Protein AF-A0A932GYS0-F1 (afdb_monomer)

Solvent-accessible surface area (backbone atoms only — not comparable to full-atom values): 9727 Å² total; per-residue (Å²): 133,80,81,81,80,73,85,77,74,59,65,68,65,48,49,53,49,50,52,50,53,62,57,44,65,61,63,73,76,66,82,68,76,62,85,45,70,66,54,44,53,51,49,53,52,48,65,74,40,41,73,72,74,50,46,56,76,82,40,88,94,54,70,97,62,63,60,70,60,52,53,58,50,47,55,57,52,51,49,57,64,72,48,73,82,76,67,49,73,67,57,52,53,54,47,52,53,55,47,52,52,42,52,50,24,55,78,70,74,42,61,52,67,59,46,65,72,65,71,62,90,47,68,66,61,52,46,52,55,52,52,51,51,52,51,51,52,50,55,53,52,61,59,70,68,57,77,88,79,68,83,82,84,76,87,133

Secondary structure (DSSP, 8-state):
-----TTSSSHHHHHHHHHHHHHGGGGGG------SHHHHHHHHHHHHTHHHHSGGGGSTT--SS-HHHHHHHHHHHHHHHHHTT---HHHHHHHHHHHHHHHHHHHTT--HHHHHHHT-S-HHHHHHHHHHHHHHHHHHHHHHT-----------

Structure (mmCIF, N/CA/C/O backbone):
data_AF-A0A932GYS0-F1
#
_entry.id   AF-A0A932GYS0-F1
#
loop_
_atom_site.group_PDB
_atom_site.id
_atom_site.type_symbol
_atom_site.label_atom_id
_atom_site.label_alt_id
_atom_site.label_comp_id
_atom_site.label_asym_id
_atom_site.label_entity_id
_atom_site.label_seq_id
_atom_site.pdbx_PDB_ins_code
_atom_site.Cartn_x
_atom_site.Cartn_y
_atom_site.Cartn_z
_atom_site.occupancy
_atom_site.B_iso_or_equiv
_atom_site.auth_seq_id
_atom_site.auth_comp_id
_atom_site.auth_asym_id
_atom_site.auth_atom_id
_atom_site.pdbx_PDB_model_num
ATOM 1 N N . MET A 1 1 ? -16.785 8.612 -2.595 1.00 37.47 1 MET A N 1
ATOM 2 C CA . MET A 1 1 ? -16.216 7.921 -3.774 1.00 37.47 1 MET A CA 1
ATOM 3 C C . MET A 1 1 ? -17.089 6.696 -4.007 1.00 37.47 1 MET A C 1
ATOM 5 O O . MET A 1 1 ? -17.328 5.984 -3.043 1.00 37.47 1 MET A O 1
ATOM 9 N N . ARG A 1 2 ? -17.698 6.573 -5.196 1.00 35.44 2 ARG A N 1
ATOM 10 C CA . ARG A 1 2 ? -18.716 5.555 -5.533 1.00 35.44 2 ARG A CA 1
ATOM 11 C C . ARG A 1 2 ? -18.206 4.118 -5.326 1.00 35.44 2 ARG A C 1
ATOM 13 O O . ARG A 1 2 ? -16.987 3.935 -5.354 1.00 35.44 2 ARG A O 1
ATOM 20 N N . PRO A 1 3 ? -19.107 3.132 -5.135 1.00 37.44 3 PRO A N 1
ATOM 21 C CA . PRO A 1 3 ? -18.722 1.733 -5.036 1.00 37.44 3 PRO A CA 1
ATOM 22 C C . PRO A 1 3 ? -17.931 1.337 -6.279 1.00 37.44 3 PRO A C 1
ATOM 24 O O . PRO A 1 3 ? -18.189 1.806 -7.385 1.00 37.44 3 PRO A O 1
ATOM 27 N N . LEU A 1 4 ? -16.910 0.517 -6.077 1.00 42.72 4 LEU A N 1
ATOM 28 C CA . LEU A 1 4 ? -16.180 -0.110 -7.158 1.00 42.72 4 LEU A CA 1
ATOM 29 C C . LEU A 1 4 ? -17.101 -1.138 -7.817 1.00 42.72 4 LEU A C 1
ATOM 31 O O . LEU A 1 4 ? -17.033 -2.327 -7.527 1.00 42.72 4 LEU A O 1
ATOM 35 N N . ASP A 1 5 ? -17.861 -0.684 -8.809 1.00 36.41 5 ASP A N 1
ATOM 36 C CA . ASP A 1 5 ? -18.405 -1.480 -9.916 1.00 36.41 5 ASP A CA 1
ATOM 37 C C . ASP A 1 5 ? -17.249 -1.992 -10.818 1.00 36.41 5 ASP A C 1
ATOM 39 O O . ASP A 1 5 ? -17.327 -2.060 -12.043 1.00 36.41 5 ASP A O 1
ATOM 43 N N . ALA A 1 6 ? -16.098 -2.319 -10.224 1.00 39.44 6 ALA A N 1
ATOM 44 C CA . ALA A 1 6 ? -14.870 -2.686 -10.918 1.00 39.44 6 ALA A CA 1
ATOM 45 C C . ALA A 1 6 ? -14.791 -4.189 -11.222 1.00 39.44 6 ALA A C 1
ATOM 47 O O . ALA A 1 6 ? -13.746 -4.664 -11.656 1.00 39.44 6 ALA A O 1
ATOM 48 N N . GLY A 1 7 ? -15.889 -4.924 -11.027 1.00 38.72 7 GLY A N 1
ATOM 49 C CA . GLY A 1 7 ? -15.963 -6.363 -11.263 1.00 38.72 7 GLY A CA 1
ATOM 50 C C . GLY A 1 7 ? -16.218 -6.787 -12.712 1.00 38.72 7 GLY A C 1
ATOM 51 O O . GLY A 1 7 ? -16.216 -7.984 -12.965 1.00 38.72 7 GLY A O 1
ATOM 52 N N . CYS A 1 8 ? -16.469 -5.880 -13.672 1.00 43.34 8 CYS A N 1
ATOM 53 C CA . CYS A 1 8 ? -16.929 -6.350 -14.994 1.00 43.34 8 CYS A CA 1
ATOM 54 C C . CYS A 1 8 ? -16.563 -5.520 -16.243 1.00 43.34 8 CYS A C 1
ATOM 56 O O . CYS A 1 8 ? -16.945 -5.902 -17.342 1.00 43.34 8 CYS A O 1
ATOM 58 N N . LEU A 1 9 ? -15.812 -4.413 -16.157 1.00 38.91 9 LEU A N 1
ATOM 59 C CA . LEU A 1 9 ? -15.603 -3.548 -17.344 1.00 38.91 9 LEU A CA 1
ATOM 60 C C . LEU A 1 9 ? -14.149 -3.189 -17.677 1.00 38.91 9 LEU A C 1
ATOM 62 O O . LEU A 1 9 ? -13.907 -2.321 -18.514 1.00 38.91 9 LEU A O 1
ATOM 66 N N . LYS A 1 10 ? -13.156 -3.861 -17.081 1.00 41.47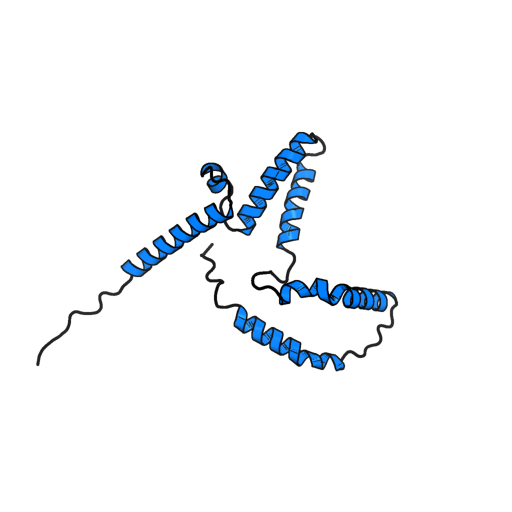 10 LYS A N 1
ATOM 67 C CA . LYS A 1 10 ? -11.744 -3.639 -17.455 1.00 41.47 10 LYS A CA 1
ATOM 68 C C . LYS A 1 10 ? -11.114 -4.798 -18.228 1.00 41.47 10 LYS A C 1
ATOM 70 O O . LYS A 1 10 ? -10.168 -4.560 -18.968 1.00 41.47 10 LYS A O 1
ATOM 75 N N . THR A 1 11 ? -11.659 -6.007 -18.185 1.00 47.28 11 THR A N 1
ATOM 76 C CA . THR A 1 11 ? -11.049 -7.172 -18.851 1.00 47.28 11 THR A CA 1
ATOM 77 C C . THR A 1 11 ? -11.150 -7.137 -20.380 1.00 47.28 11 THR A C 1
ATOM 79 O O . THR A 1 11 ? -10.272 -7.658 -21.055 1.00 47.28 11 THR A O 1
ATOM 82 N N . THR A 1 12 ? -12.129 -6.449 -20.971 1.00 45.06 12 THR A N 1
ATOM 83 C CA . THR A 1 12 ? -12.280 -6.389 -22.440 1.00 45.06 12 THR A CA 1
ATOM 84 C C . THR A 1 12 ? -11.369 -5.361 -23.116 1.00 45.06 12 THR A C 1
ATOM 86 O O . THR A 1 12 ? -10.908 -5.593 -24.232 1.00 45.06 12 THR A O 1
ATOM 89 N N . LYS A 1 13 ? -11.017 -4.260 -22.438 1.00 47.66 13 LYS A N 1
ATOM 90 C CA . LYS A 1 13 ? -10.064 -3.269 -22.976 1.00 47.66 13 LYS A CA 1
ATOM 91 C C . LYS A 1 13 ? -8.611 -3.735 -22.843 1.00 47.66 13 LYS A C 1
ATOM 93 O O . LYS A 1 13 ? -7.809 -3.485 -23.739 1.00 47.66 13 LYS A O 1
ATOM 98 N N . TRP A 1 14 ? -8.287 -4.453 -21.765 1.00 45.06 14 TRP A N 1
ATOM 99 C CA . TRP A 1 14 ? -6.973 -5.078 -21.595 1.00 45.06 14 TRP A CA 1
ATOM 100 C C . TRP A 1 14 ? -6.850 -6.393 -22.366 1.00 45.06 14 TRP A C 1
ATOM 102 O O . TRP A 1 14 ? -5.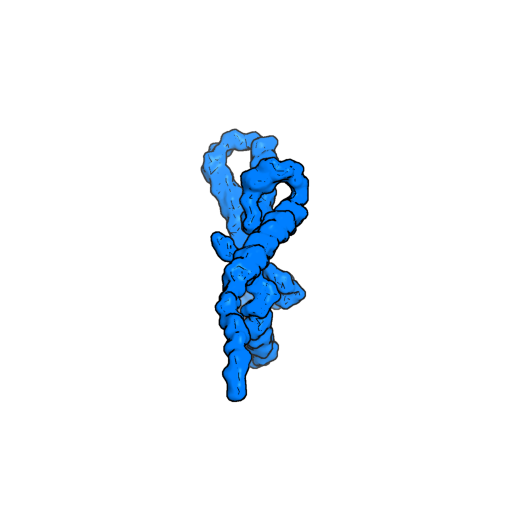786 -6.643 -22.900 1.00 45.06 14 TRP A O 1
ATOM 112 N N . GLY A 1 15 ? -7.920 -7.174 -22.548 1.00 46.59 15 GLY A N 1
ATOM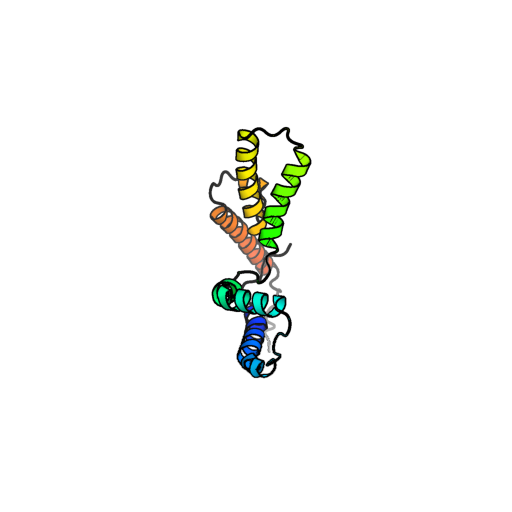 113 C CA . GLY A 1 15 ? -7.914 -8.361 -23.414 1.00 46.59 15 GLY A CA 1
ATOM 114 C C . GLY A 1 15 ? -7.623 -8.031 -24.882 1.00 46.59 15 GLY A C 1
ATOM 115 O O . GLY A 1 15 ? -6.848 -8.731 -25.528 1.00 46.59 15 GLY A O 1
ATOM 116 N N . LEU A 1 16 ? -8.141 -6.904 -25.388 1.00 51.19 16 LEU A N 1
ATOM 117 C CA . LEU A 1 16 ? -7.751 -6.361 -26.696 1.00 51.19 16 LEU A CA 1
ATOM 118 C C . LEU A 1 16 ? -6.305 -5.838 -26.710 1.00 51.19 16 LEU A C 1
ATOM 120 O O . LEU A 1 16 ? -5.617 -6.018 -27.708 1.00 51.19 16 LEU A O 1
ATOM 124 N N . ALA A 1 17 ? -5.818 -5.240 -25.616 1.00 51.75 17 ALA A N 1
ATOM 125 C CA . ALA A 1 17 ? -4.429 -4.781 -25.502 1.00 51.75 17 ALA A CA 1
ATOM 126 C C . ALA A 1 17 ? -3.421 -5.941 -25.383 1.00 51.75 17 ALA A C 1
ATOM 128 O O . ALA A 1 17 ? -2.341 -5.865 -25.954 1.00 51.75 17 ALA A O 1
ATOM 129 N N . VAL A 1 18 ? -3.786 -7.028 -24.698 1.00 53.66 18 VAL A N 1
ATOM 130 C CA . VAL A 1 18 ? -3.028 -8.283 -24.591 1.00 53.66 18 VAL A CA 1
ATOM 131 C C . VAL A 1 18 ? -3.088 -9.047 -25.914 1.00 53.66 18 VAL A C 1
ATOM 133 O O . VAL A 1 18 ? -2.069 -9.565 -26.352 1.00 53.66 18 VAL A O 1
ATOM 136 N N . GLY A 1 19 ? -4.222 -9.020 -26.624 1.00 44.78 19 GLY A N 1
ATOM 137 C CA . GLY A 1 19 ? -4.318 -9.464 -28.018 1.00 44.78 19 GLY A CA 1
ATOM 138 C C . GLY A 1 19 ? -3.435 -8.643 -28.971 1.00 44.78 19 GLY A C 1
ATOM 139 O O . GLY A 1 19 ? -2.792 -9.210 -29.854 1.00 44.78 19 GLY A O 1
ATOM 140 N N . LEU A 1 20 ? -3.317 -7.328 -28.750 1.00 49.03 20 LEU A N 1
ATOM 141 C CA . LEU A 1 20 ? -2.360 -6.456 -29.444 1.00 49.03 20 LEU A CA 1
ATOM 142 C C . LEU A 1 20 ? -0.901 -6.763 -29.058 1.00 49.03 20 LEU A C 1
ATOM 144 O O . LEU A 1 20 ? -0.019 -6.662 -29.900 1.00 49.03 20 LEU A O 1
ATOM 148 N N . LEU A 1 21 ? -0.641 -7.165 -27.810 1.00 48.22 21 LEU A N 1
ATOM 149 C CA . LEU A 1 21 ? 0.684 -7.561 -27.312 1.00 48.22 21 LEU A CA 1
ATOM 150 C C . LEU A 1 21 ? 1.105 -8.951 -27.812 1.00 48.22 21 LEU A C 1
ATOM 152 O O . LEU A 1 21 ? 2.285 -9.183 -28.050 1.00 48.22 21 LEU A O 1
ATOM 156 N N . ALA A 1 22 ? 0.149 -9.855 -28.031 1.00 45.44 22 ALA A N 1
ATOM 157 C CA . ALA A 1 22 ? 0.378 -11.129 -28.704 1.00 45.44 22 ALA A CA 1
ATOM 158 C C . ALA A 1 22 ? 0.615 -10.927 -30.212 1.00 45.44 22 ALA A C 1
ATOM 160 O O . ALA A 1 22 ? 1.486 -11.572 -30.786 1.00 45.44 22 ALA A O 1
ATOM 161 N N . ARG A 1 23 ? -0.066 -9.956 -30.844 1.00 43.03 23 ARG A N 1
ATOM 162 C CA . ARG A 1 23 ? 0.295 -9.459 -32.188 1.00 43.03 23 ARG A CA 1
ATOM 163 C C . ARG A 1 23 ? 1.638 -8.719 -32.202 1.00 43.03 23 ARG A C 1
ATOM 165 O O . ARG A 1 23 ? 2.313 -8.747 -33.216 1.00 43.03 23 ARG A O 1
ATOM 172 N N . ALA A 1 24 ? 2.108 -8.187 -31.070 1.00 44.00 24 ALA A N 1
ATOM 173 C CA . ALA A 1 24 ? 3.471 -7.670 -30.907 1.00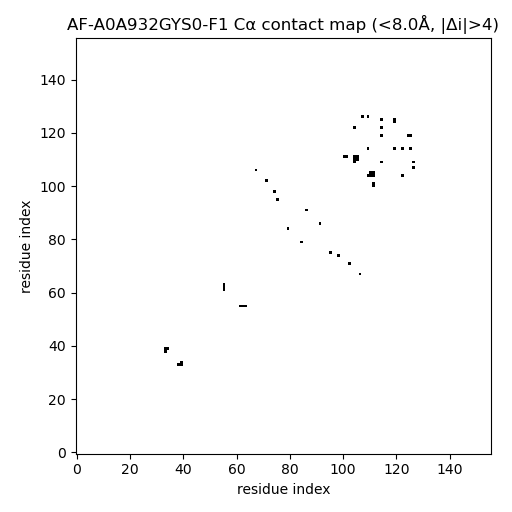 44.00 24 ALA A CA 1
ATOM 174 C C . ALA A 1 24 ? 4.561 -8.766 -30.825 1.00 44.00 24 ALA A C 1
ATOM 176 O O . ALA A 1 24 ? 5.706 -8.469 -30.484 1.00 44.00 24 ALA A O 1
ATOM 177 N N . GLN A 1 25 ? 4.268 -10.008 -31.234 1.00 46.56 25 GLN A N 1
ATOM 178 C CA . GLN A 1 25 ? 5.266 -10.817 -31.951 1.00 46.56 25 GLN A CA 1
ATOM 179 C C . GLN A 1 25 ? 5.814 -10.089 -33.204 1.00 46.56 25 GLN A C 1
ATOM 181 O O . GLN A 1 25 ? 6.925 -10.385 -33.623 1.00 46.56 25 GLN A O 1
ATOM 186 N N . ASP A 1 26 ? 5.149 -9.028 -33.683 1.00 43.78 26 ASP A N 1
ATOM 187 C CA . ASP A 1 26 ? 5.681 -8.014 -34.612 1.00 43.78 26 ASP A CA 1
ATOM 188 C C . ASP A 1 26 ? 6.912 -7.232 -34.079 1.00 43.78 26 ASP A C 1
ATOM 190 O O . ASP A 1 26 ? 7.537 -6.457 -34.810 1.00 43.78 26 ASP A O 1
ATOM 194 N N . LEU A 1 27 ? 7.354 -7.462 -32.830 1.00 42.59 27 LEU A N 1
ATOM 195 C CA . LEU A 1 27 ? 8.650 -6.987 -32.315 1.00 42.59 27 LEU A CA 1
ATOM 196 C C . LEU A 1 27 ? 9.862 -7.709 -32.949 1.00 42.59 27 LEU A C 1
ATOM 198 O O . LEU A 1 27 ? 10.984 -7.607 -32.462 1.00 42.59 27 LEU A O 1
ATOM 202 N N . GLU A 1 28 ? 9.679 -8.394 -34.073 1.00 46.09 28 GLU A N 1
ATOM 203 C CA . GLU A 1 28 ? 10.757 -8.707 -35.014 1.00 46.09 28 GLU A CA 1
ATOM 204 C C . GLU A 1 28 ? 11.382 -7.419 -35.618 1.00 46.09 28 GLU A C 1
ATOM 206 O O . GLU A 1 28 ? 12.502 -7.447 -36.135 1.00 46.09 28 GLU A O 1
ATOM 211 N N . SER A 1 29 ? 10.695 -6.266 -35.522 1.00 48.28 29 SER A N 1
ATOM 212 C CA . SER A 1 29 ? 11.075 -5.007 -36.187 1.00 48.28 29 SER A CA 1
ATOM 213 C C . SER A 1 29 ? 12.049 -4.091 -35.420 1.00 48.28 29 SER A C 1
ATOM 215 O O . SER A 1 29 ? 12.478 -3.076 -35.969 1.00 48.28 29 SER A O 1
ATOM 217 N N . CYS A 1 30 ? 12.471 -4.430 -34.197 1.00 40.78 30 CYS A N 1
ATOM 218 C CA . CYS A 1 30 ? 13.493 -3.666 -33.463 1.00 40.78 30 CYS A CA 1
ATOM 219 C C . CYS A 1 30 ? 14.790 -4.469 -33.298 1.00 40.78 30 CYS A C 1
ATOM 221 O O . CYS A 1 30 ? 15.330 -4.601 -32.201 1.00 40.78 30 CYS A O 1
ATOM 223 N N . LYS A 1 31 ? 15.351 -4.964 -34.407 1.00 47.34 31 LYS A N 1
ATOM 224 C CA . LYS A 1 31 ? 16.747 -5.441 -34.488 1.00 47.34 31 LYS A CA 1
ATOM 225 C C . LYS A 1 31 ? 17.761 -4.283 -34.427 1.00 47.34 31 LYS A C 1
ATOM 227 O O . LYS A 1 31 ? 18.798 -4.327 -35.080 1.00 47.34 31 LYS A O 1
ATOM 232 N N . GLN A 1 32 ? 17.483 -3.224 -33.666 1.00 59.03 32 GLN A N 1
ATOM 233 C CA . GLN A 1 32 ? 18.483 -2.196 -33.404 1.00 59.03 32 GLN A CA 1
ATOM 234 C C . GLN A 1 32 ? 19.488 -2.761 -32.403 1.00 59.03 32 GLN A C 1
ATOM 236 O O . GLN A 1 32 ? 19.185 -2.991 -31.231 1.00 59.03 32 GLN A O 1
ATOM 241 N N . THR A 1 33 ? 20.699 -3.020 -32.886 1.00 58.69 33 THR A N 1
ATOM 242 C CA . THR A 1 33 ? 21.861 -3.295 -32.048 1.00 58.69 33 THR A CA 1
ATOM 243 C C . THR A 1 33 ? 22.047 -2.126 -31.090 1.00 58.69 33 THR A C 1
ATOM 245 O O . THR A 1 33 ? 22.387 -1.019 -31.502 1.00 58.69 33 THR A O 1
ATOM 248 N N . PHE A 1 34 ? 21.786 -2.357 -29.804 1.00 62.28 34 PHE A N 1
ATOM 249 C CA . PHE A 1 34 ? 22.065 -1.397 -28.742 1.00 62.28 34 PHE A CA 1
ATOM 250 C C . PHE A 1 34 ? 23.572 -1.104 -28.733 1.00 62.28 34 PHE A C 1
ATOM 252 O O . PHE A 1 34 ? 24.352 -1.904 -28.223 1.00 62.28 34 PHE A O 1
ATOM 259 N N . GLN A 1 35 ? 23.977 0.013 -29.342 1.00 72.06 35 GLN A N 1
ATOM 260 C CA . GLN A 1 35 ? 25.393 0.339 -29.565 1.00 72.06 35 GLN A CA 1
ATOM 261 C C . GLN A 1 35 ? 26.124 0.719 -28.270 1.00 72.06 35 GLN A C 1
ATOM 263 O O . GLN A 1 35 ? 27.338 0.581 -28.164 1.00 72.06 35 GLN A O 1
ATOM 268 N N . THR A 1 36 ? 25.392 1.198 -27.262 1.00 82.94 36 THR A N 1
ATOM 269 C CA . THR A 1 36 ? 25.968 1.635 -25.988 1.00 82.94 36 THR A CA 1
ATOM 270 C C . THR A 1 36 ? 25.992 0.498 -24.970 1.00 82.94 36 THR A C 1
ATOM 272 O O . THR A 1 36 ? 24.994 -0.196 -24.761 1.00 82.94 36 THR A O 1
ATOM 275 N N . GLU A 1 37 ? 27.095 0.382 -24.230 1.00 84.31 37 GLU A N 1
ATOM 276 C CA . GLU A 1 37 ? 27.259 -0.634 -23.184 1.00 84.31 37 GLU A CA 1
ATOM 277 C C . GLU A 1 37 ? 26.166 -0.565 -22.100 1.00 84.31 37 GLU A C 1
ATOM 279 O O . GLU A 1 37 ? 25.699 -1.592 -21.605 1.00 84.31 37 GLU A O 1
ATOM 284 N N . ILE A 1 38 ? 25.697 0.642 -21.765 1.00 86.44 38 ILE A N 1
ATOM 285 C CA . ILE A 1 38 ? 24.601 0.856 -20.806 1.00 86.44 38 ILE A CA 1
ATOM 286 C C . ILE A 1 38 ? 23.305 0.221 -21.318 1.00 86.44 38 ILE A C 1
ATOM 288 O O . ILE A 1 38 ? 22.627 -0.486 -20.575 1.00 86.44 38 ILE A O 1
ATOM 292 N N . ALA A 1 39 ? 22.978 0.430 -22.593 1.00 84.31 39 ALA A N 1
ATOM 293 C CA . ALA A 1 39 ? 21.761 -0.095 -23.194 1.00 84.31 39 ALA A CA 1
ATOM 294 C C . ALA A 1 39 ? 21.793 -1.631 -23.274 1.00 84.31 39 ALA A C 1
ATOM 296 O O . ALA A 1 39 ? 20.805 -2.286 -22.936 1.00 84.31 39 ALA A O 1
ATOM 297 N N . ARG A 1 40 ? 22.958 -2.215 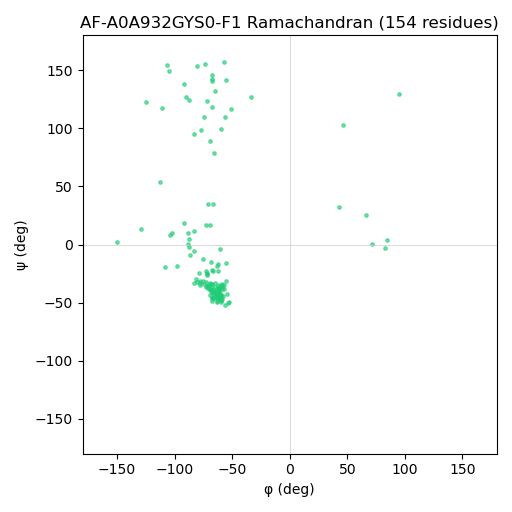-23.590 1.00 84.25 40 ARG A N 1
ATOM 298 C CA . ARG A 1 40 ? 23.180 -3.669 -23.545 1.00 84.25 40 ARG A CA 1
ATOM 299 C C . ARG A 1 40 ? 22.989 -4.239 -22.135 1.00 84.25 40 ARG A C 1
ATOM 301 O O . ARG A 1 40 ? 22.287 -5.236 -21.968 1.00 84.25 40 ARG A O 1
ATOM 308 N N . LYS A 1 41 ? 23.545 -3.584 -21.108 1.00 87.69 41 LYS A N 1
ATOM 309 C CA . LYS A 1 41 ? 23.356 -3.976 -19.698 1.00 87.69 41 LYS A CA 1
ATOM 310 C C . LYS A 1 41 ? 21.900 -3.845 -19.248 1.00 87.69 41 LYS A C 1
ATOM 312 O O . LYS A 1 41 ? 21.400 -4.732 -18.559 1.00 87.69 41 LYS A O 1
ATOM 317 N N . CYS A 1 42 ? 21.209 -2.775 -19.636 1.00 86.19 42 CYS A N 1
ATOM 318 C CA . CYS A 1 42 ? 19.785 -2.599 -19.349 1.00 86.19 42 CYS A CA 1
ATOM 319 C C . CYS A 1 42 ? 18.943 -3.703 -19.995 1.00 86.19 42 CYS A C 1
ATOM 321 O O . CYS A 1 42 ? 18.145 -4.324 -19.297 1.00 86.19 42 CYS A O 1
ATOM 323 N N . LYS A 1 43 ? 19.180 -4.018 -21.276 1.00 85.75 43 LYS A N 1
ATOM 324 C CA . LYS A 1 43 ? 18.522 -5.135 -21.967 1.00 85.75 43 LYS A CA 1
ATOM 325 C C . LYS A 1 43 ? 18.740 -6.454 -21.227 1.00 85.75 43 LYS A C 1
ATOM 327 O O . LYS A 1 43 ? 17.767 -7.107 -20.867 1.00 85.75 43 LYS A O 1
ATOM 332 N N . ALA A 1 44 ? 19.991 -6.799 -20.920 1.00 87.50 44 ALA A N 1
ATOM 333 C CA . ALA A 1 44 ? 20.314 -8.038 -20.215 1.00 87.50 44 ALA A CA 1
ATOM 334 C C . ALA A 1 44 ? 19.620 -8.127 -18.841 1.00 87.50 44 ALA A C 1
ATOM 336 O O . ALA A 1 44 ? 19.147 -9.190 -18.443 1.00 87.50 44 ALA A O 1
ATOM 337 N N . ARG A 1 45 ? 19.510 -7.007 -18.112 1.00 88.94 45 ARG A N 1
ATOM 338 C CA . ARG A 1 45 ? 18.778 -6.948 -16.836 1.00 88.94 45 ARG A CA 1
ATOM 339 C C . ARG A 1 45 ? 17.271 -7.126 -17.014 1.00 88.94 45 ARG A C 1
ATOM 341 O O . ARG A 1 45 ? 16.663 -7.787 -16.175 1.00 88.94 45 ARG A O 1
ATOM 348 N N . LEU A 1 46 ? 16.682 -6.542 -18.055 1.00 87.62 46 LEU A N 1
ATOM 349 C CA . LEU A 1 46 ? 15.258 -6.688 -18.362 1.00 87.62 46 LEU A CA 1
ATOM 350 C C . LEU A 1 46 ? 14.930 -8.121 -18.779 1.00 87.62 46 LEU A C 1
ATOM 352 O O . LEU A 1 46 ? 13.999 -8.702 -18.237 1.00 87.62 46 LEU A O 1
ATOM 356 N N . GLU A 1 47 ? 15.729 -8.718 -19.665 1.00 87.19 47 GLU A N 1
ATOM 357 C CA . GLU A 1 47 ? 15.558 -10.108 -20.101 1.00 87.19 47 GLU A CA 1
ATOM 358 C C . GLU A 1 47 ? 15.708 -11.080 -18.927 1.00 87.19 47 GLU A C 1
ATOM 360 O O . GLU A 1 47 ? 14.837 -11.920 -18.710 1.00 87.19 47 GLU A O 1
ATOM 365 N N . LYS A 1 48 ? 16.742 -10.899 -18.093 1.00 91.00 48 LYS A N 1
ATOM 366 C CA . LYS A 1 48 ? 16.962 -11.720 -16.893 1.00 91.00 48 LYS A CA 1
ATOM 367 C C . LYS A 1 48 ? 15.802 -11.651 -15.894 1.00 91.00 48 LYS A C 1
ATOM 369 O O . LYS A 1 48 ? 15.524 -12.637 -15.221 1.00 91.00 48 LYS A O 1
ATOM 374 N N . ASN A 1 49 ? 15.151 -10.495 -15.762 1.00 88.31 49 ASN A N 1
ATOM 375 C CA . ASN A 1 49 ? 14.053 -10.292 -14.811 1.00 88.31 49 ASN A CA 1
ATOM 376 C C . ASN A 1 49 ? 12.668 -10.321 -15.470 1.00 88.31 49 ASN A C 1
ATOM 378 O O . ASN A 1 49 ? 11.687 -9.991 -14.806 1.00 88.31 49 ASN A O 1
ATOM 382 N N . ARG A 1 50 ? 12.566 -10.717 -16.745 1.00 85.38 50 ARG A N 1
ATOM 383 C CA . ARG A 1 50 ? 11.327 -10.638 -17.531 1.00 85.38 50 ARG A CA 1
ATOM 384 C C . ARG A 1 50 ? 10.159 -11.313 -16.818 1.00 85.38 50 ARG A C 1
ATOM 386 O O . ARG A 1 50 ? 9.114 -10.697 -16.652 1.00 85.38 50 ARG A O 1
ATOM 393 N N . SER A 1 51 ? 10.360 -12.540 -16.343 1.00 83.19 51 SER A N 1
ATOM 394 C CA . SER A 1 51 ? 9.323 -13.304 -15.640 1.00 83.19 51 SER A CA 1
ATOM 395 C C . SER A 1 51 ? 8.805 -12.601 -14.383 1.00 83.19 51 SER A C 1
ATOM 397 O O . SER A 1 51 ? 7.621 -12.687 -14.089 1.00 83.19 51 SER A O 1
ATOM 399 N N . ARG A 1 52 ? 9.668 -11.867 -13.669 1.00 85.06 52 ARG A N 1
ATOM 400 C CA . ARG A 1 52 ? 9.326 -11.146 -12.431 1.00 85.06 52 ARG A CA 1
ATOM 401 C C . ARG A 1 52 ? 8.687 -9.782 -12.686 1.00 85.06 52 ARG A C 1
ATOM 403 O O . ARG A 1 52 ? 7.880 -9.327 -11.888 1.00 85.06 52 ARG A O 1
ATOM 410 N N . LEU A 1 53 ? 9.076 -9.104 -13.766 1.00 83.38 53 LEU A N 1
ATOM 411 C CA . LEU A 1 53 ? 8.542 -7.784 -14.119 1.00 83.38 53 LEU A CA 1
ATOM 412 C C . LEU A 1 53 ? 7.107 -7.867 -14.644 1.00 83.38 53 LEU A C 1
ATOM 414 O O . LEU A 1 53 ? 6.329 -6.944 -14.427 1.00 83.38 53 LEU A O 1
ATOM 418 N N . PHE A 1 54 ? 6.767 -8.966 -15.317 1.00 82.50 54 PHE A N 1
ATOM 419 C CA . PHE A 1 54 ? 5.463 -9.159 -15.949 1.00 82.50 54 PHE A CA 1
ATOM 420 C C . PHE A 1 54 ? 4.532 -10.098 -15.180 1.00 82.50 54 PHE A C 1
ATOM 422 O O . PHE A 1 54 ? 3.451 -10.388 -15.672 1.00 82.50 54 PHE A O 1
ATOM 429 N N . THR A 1 55 ? 4.894 -10.513 -13.962 1.00 85.38 55 THR A N 1
ATOM 430 C CA . THR A 1 55 ? 4.066 -11.400 -13.126 1.00 85.38 55 THR A CA 1
ATOM 431 C C . THR A 1 55 ? 2.661 -10.840 -12.895 1.00 85.38 55 THR A C 1
ATOM 433 O O . THR A 1 55 ? 1.708 -11.597 -12.811 1.00 85.38 55 THR A O 1
ATOM 436 N N . PHE A 1 56 ? 2.493 -9.515 -12.843 1.00 81.12 56 PHE A N 1
ATOM 437 C CA . PHE A 1 56 ? 1.175 -8.892 -12.674 1.00 81.12 56 PHE A CA 1
ATOM 438 C C . PHE A 1 56 ? 0.204 -9.168 -13.836 1.00 81.12 56 PHE A C 1
ATOM 440 O O . PHE A 1 56 ? -0.992 -8.978 -13.662 1.00 81.12 56 PHE A O 1
ATOM 447 N N . LEU A 1 57 ? 0.694 -9.590 -15.010 1.00 85.94 57 LEU A N 1
ATOM 448 C CA . LEU A 1 57 ? -0.161 -9.987 -16.132 1.00 85.94 57 LEU A CA 1
ATOM 449 C C . LEU A 1 57 ? -0.850 -11.333 -15.887 1.00 85.94 57 LEU A C 1
ATOM 451 O O . LEU A 1 57 ? -1.893 -11.585 -16.481 1.00 85.94 57 LEU A O 1
ATOM 455 N N . ASP A 1 58 ? -0.284 -12.165 -15.011 1.00 86.25 58 ASP A N 1
ATOM 456 C CA . ASP A 1 58 ? -0.819 -13.486 -14.679 1.00 86.25 58 ASP A CA 1
ATOM 457 C C . ASP A 1 58 ? -1.877 -13.426 -13.558 1.00 86.25 58 ASP A C 1
ATOM 459 O O . ASP A 1 58 ? -2.532 -14.429 -13.278 1.00 86.25 58 ASP A O 1
ATOM 463 N N . TYR A 1 59 ? -2.057 -12.267 -12.905 1.00 83.75 59 TYR A N 1
ATOM 464 C CA . TYR A 1 59 ? -2.966 -12.092 -11.768 1.00 83.75 59 TYR A CA 1
ATOM 465 C C . TYR A 1 59 ? -3.969 -10.959 -11.995 1.00 83.75 59 TYR A C 1
ATOM 467 O O . TYR A 1 59 ? -3.604 -9.790 -12.135 1.00 83.75 59 TYR A O 1
ATOM 475 N N . ASP A 1 60 ? -5.256 -11.289 -11.920 1.00 83.12 60 ASP A N 1
ATOM 476 C CA . ASP A 1 60 ? -6.323 -10.294 -11.941 1.00 83.12 60 ASP A CA 1
ATOM 477 C C . ASP A 1 60 ? -6.321 -9.421 -10.675 1.00 83.12 60 ASP A C 1
ATOM 479 O O . ASP A 1 60 ? -6.020 -9.866 -9.567 1.00 83.12 60 ASP A O 1
ATOM 483 N N . GLY A 1 61 ? -6.684 -8.146 -10.836 1.00 80.81 61 GLY A N 1
ATOM 484 C CA . GLY A 1 61 ? -6.804 -7.193 -9.725 1.00 80.81 61 GLY A CA 1
ATOM 485 C C . GLY A 1 61 ? -5.494 -6.533 -9.279 1.00 80.81 61 GLY A C 1
ATOM 486 O O . GLY A 1 61 ? -5.534 -5.631 -8.441 1.00 80.81 61 GLY A O 1
ATOM 487 N N . VAL A 1 62 ? -4.346 -6.900 -9.859 1.00 81.75 62 VAL A N 1
ATOM 488 C CA . VAL A 1 62 ? -3.061 -6.244 -9.578 1.00 81.75 62 VAL A CA 1
ATOM 489 C C . VAL A 1 62 ? -2.874 -5.033 -10.504 1.00 81.75 62 VAL A C 1
ATOM 491 O O . VAL A 1 62 ? -2.947 -5.167 -11.727 1.00 81.75 62 VAL A O 1
ATOM 494 N N . PRO A 1 63 ? -2.637 -3.819 -9.972 1.00 81.25 63 PRO A N 1
ATOM 495 C CA . PRO A 1 63 ? -2.349 -2.664 -10.811 1.00 81.25 63 PRO A CA 1
ATOM 496 C C . PRO A 1 63 ? -0.995 -2.829 -11.515 1.00 81.25 63 PRO A C 1
ATOM 498 O O . PRO A 1 63 ? -0.012 -3.247 -10.915 1.00 81.25 63 PRO A O 1
ATOM 501 N N . TRP A 1 64 ? -0.921 -2.411 -12.780 1.00 81.12 64 TRP A N 1
ATOM 502 C CA . TRP A 1 64 ? 0.325 -2.407 -13.562 1.00 81.12 64 TRP A CA 1
ATOM 503 C C . TRP A 1 64 ? 1.365 -1.388 -13.056 1.00 81.12 64 TRP A C 1
ATOM 505 O O . TRP A 1 64 ? 2.524 -1.427 -13.464 1.00 81.12 64 TRP A O 1
ATOM 515 N N . ASN A 1 65 ? 0.949 -0.441 -12.208 1.00 84.38 65 ASN A N 1
ATOM 516 C CA . ASN A 1 65 ? 1.797 0.614 -11.658 1.00 84.38 65 ASN A CA 1
ATOM 517 C C . ASN A 1 65 ? 2.119 0.366 -10.178 1.00 84.38 65 ASN A C 1
ATOM 519 O O . ASN A 1 65 ? 1.358 -0.263 -9.448 1.00 84.38 65 ASN A O 1
ATOM 523 N N . ASN A 1 66 ? 3.244 0.922 -9.728 1.00 87.12 66 ASN A N 1
ATOM 524 C CA . ASN A 1 66 ? 3.737 0.762 -8.361 1.00 87.12 66 ASN A CA 1
ATOM 525 C C . ASN A 1 66 ? 3.261 1.870 -7.398 1.00 87.12 66 ASN A C 1
ATOM 527 O O . ASN A 1 66 ? 3.850 2.072 -6.335 1.00 87.12 66 ASN A O 1
ATOM 531 N N . ASN A 1 67 ? 2.203 2.609 -7.750 1.00 86.88 67 ASN A N 1
ATOM 532 C CA . ASN A 1 67 ? 1.760 3.769 -6.970 1.00 86.88 67 ASN A CA 1
ATOM 533 C C . ASN A 1 67 ? 1.406 3.377 -5.530 1.00 86.88 67 ASN A C 1
ATOM 535 O O . ASN A 1 67 ? 1.717 4.116 -4.599 1.00 86.88 67 ASN A O 1
ATOM 539 N N . ASN A 1 68 ? 0.820 2.191 -5.337 1.00 83.19 68 ASN A N 1
ATOM 540 C CA . ASN A 1 68 ? 0.455 1.685 -4.014 1.00 83.19 68 ASN A CA 1
ATOM 541 C C . ASN A 1 68 ? 1.680 1.545 -3.098 1.00 83.19 68 ASN A C 1
ATOM 543 O O . ASN A 1 68 ? 1.650 2.009 -1.959 1.00 83.19 68 ASN A O 1
ATOM 547 N N . ALA A 1 69 ? 2.779 0.966 -3.595 1.00 84.69 69 ALA A N 1
ATOM 548 C CA . ALA A 1 69 ? 3.992 0.821 -2.793 1.00 84.69 69 ALA A CA 1
ATOM 549 C C . ALA A 1 69 ? 4.674 2.173 -2.546 1.00 84.69 69 ALA A C 1
ATOM 551 O O . ALA A 1 69 ? 5.160 2.426 -1.444 1.00 84.69 69 ALA A O 1
ATOM 552 N N . GLU A 1 70 ? 4.684 3.069 -3.540 1.00 88.12 70 GLU A N 1
ATOM 553 C CA . GLU A 1 70 ? 5.205 4.423 -3.345 1.00 88.12 70 GLU A CA 1
ATOM 554 C C . GLU A 1 70 ? 4.439 5.183 -2.264 1.00 88.12 70 GLU A C 1
ATOM 556 O O . GLU A 1 70 ? 5.058 5.830 -1.420 1.00 88.12 70 GLU A O 1
ATOM 561 N N . HIS A 1 71 ? 3.107 5.116 -2.278 1.00 85.50 71 HIS A N 1
ATOM 562 C CA . HIS A 1 71 ? 2.272 5.750 -1.263 1.00 85.50 71 HIS A CA 1
ATOM 563 C C . HIS A 1 71 ? 2.557 5.185 0.134 1.00 85.50 71 HIS A C 1
ATOM 565 O O . HIS A 1 71 ? 2.774 5.971 1.060 1.00 85.50 71 HIS A O 1
ATOM 571 N N . ALA A 1 72 ? 2.679 3.861 0.264 1.00 84.38 72 ALA A N 1
ATOM 572 C CA . ALA A 1 72 ? 3.010 3.219 1.534 1.00 84.38 72 ALA A CA 1
ATOM 573 C C . ALA A 1 72 ? 4.377 3.678 2.086 1.00 84.38 72 ALA A C 1
ATOM 575 O O . ALA A 1 72 ? 4.505 4.006 3.267 1.00 84.38 72 ALA A O 1
ATOM 576 N N . ILE A 1 73 ? 5.406 3.775 1.234 1.00 86.56 73 ILE A N 1
ATOM 577 C CA . ILE A 1 73 ? 6.748 4.222 1.649 1.00 86.56 73 ILE A CA 1
ATOM 578 C C . ILE A 1 73 ? 6.766 5.724 1.968 1.00 86.56 73 ILE A C 1
ATOM 580 O O . ILE A 1 73 ? 7.438 6.147 2.916 1.00 86.56 73 ILE A O 1
ATOM 584 N N . LYS A 1 74 ? 6.022 6.540 1.207 1.00 88.50 74 LYS A N 1
ATOM 585 C CA . LYS A 1 74 ? 5.909 7.991 1.431 1.00 88.50 74 LYS A CA 1
ATOM 586 C C . LYS A 1 74 ? 5.400 8.299 2.837 1.00 88.50 74 LYS A C 1
ATOM 588 O O . LYS A 1 74 ? 5.927 9.213 3.465 1.00 88.50 74 LYS A O 1
ATOM 593 N N . ALA A 1 75 ? 4.461 7.516 3.367 1.00 85.12 75 ALA A N 1
ATOM 594 C CA . ALA A 1 75 ? 3.951 7.719 4.720 1.00 85.12 75 ALA A CA 1
ATOM 595 C C . ALA A 1 75 ? 5.050 7.589 5.799 1.00 85.12 75 ALA A C 1
ATOM 597 O O . ALA A 1 75 ? 5.163 8.438 6.681 1.00 85.12 75 ALA A O 1
ATOM 598 N N . ILE A 1 76 ? 5.939 6.596 5.677 1.00 84.50 76 ILE A N 1
ATOM 599 C CA . ILE A 1 76 ? 7.091 6.420 6.584 1.00 84.50 76 ILE A CA 1
ATOM 600 C C . ILE A 1 76 ? 8.149 7.516 6.372 1.00 84.50 76 ILE A C 1
ATOM 602 O O . ILE A 1 76 ? 8.838 7.927 7.308 1.00 84.50 76 ILE A O 1
ATOM 606 N N . ALA A 1 77 ? 8.336 7.983 5.137 1.00 87.31 77 ALA A N 1
ATOM 607 C CA . ALA A 1 77 ? 9.265 9.075 4.848 1.00 87.31 77 ALA A CA 1
ATOM 608 C C . ALA A 1 77 ? 8.809 10.399 5.486 1.00 87.31 77 ALA A C 1
ATOM 610 O O . ALA A 1 77 ? 9.629 11.089 6.091 1.00 87.31 77 ALA A O 1
ATOM 611 N N . LEU A 1 78 ? 7.512 10.711 5.406 1.00 84.94 78 LEU A N 1
ATOM 612 C CA . LEU A 1 78 ? 6.910 11.874 6.065 1.00 84.94 78 LEU A CA 1
ATOM 613 C C . LEU A 1 78 ? 7.074 11.791 7.582 1.00 84.94 78 LEU A C 1
ATOM 615 O O . LEU A 1 78 ? 7.573 12.731 8.192 1.00 84.94 78 LEU A O 1
ATOM 619 N N . LEU A 1 79 ? 6.787 10.625 8.165 1.00 81.56 79 LEU A N 1
ATOM 620 C CA . LEU A 1 79 ? 6.980 10.389 9.592 1.00 81.56 79 LEU A CA 1
ATOM 621 C C . LEU A 1 79 ? 8.405 10.715 10.054 1.00 81.56 79 LEU A C 1
ATOM 623 O O . LEU A 1 79 ? 8.603 11.435 11.027 1.00 81.56 79 LEU A O 1
ATOM 627 N N . ARG A 1 80 ? 9.413 10.190 9.349 1.00 83.50 80 ARG A N 1
ATOM 628 C CA . ARG A 1 80 ? 10.823 10.428 9.691 1.00 83.50 80 ARG A CA 1
ATOM 629 C C . ARG A 1 80 ? 11.197 11.901 9.615 1.00 83.50 80 ARG A C 1
ATOM 631 O O . ARG A 1 80 ? 11.990 12.358 10.433 1.00 83.50 80 ARG A O 1
ATOM 638 N N . ARG A 1 81 ? 10.640 12.626 8.642 1.00 83.81 81 ARG A N 1
ATOM 639 C CA . ARG A 1 81 ? 10.860 14.065 8.502 1.00 83.81 81 ARG A CA 1
ATOM 640 C C . ARG A 1 81 ? 10.289 14.826 9.698 1.00 83.81 81 ARG A C 1
ATOM 642 O O . ARG A 1 81 ? 10.956 15.712 10.215 1.00 83.81 81 ARG A O 1
ATOM 649 N N . ASP A 1 82 ? 9.097 14.454 10.146 1.00 80.44 82 ASP A N 1
ATOM 650 C CA . ASP A 1 82 ? 8.390 15.192 11.191 1.00 80.44 82 ASP A CA 1
ATOM 651 C C . ASP A 1 82 ? 8.943 14.878 12.596 1.00 80.44 82 ASP A C 1
ATOM 653 O O . ASP A 1 82 ? 9.040 15.768 13.437 1.00 80.44 82 ASP A O 1
ATOM 657 N N . PHE A 1 83 ? 9.404 13.646 12.846 1.00 75.25 83 PHE A N 1
ATOM 658 C CA . PHE A 1 83 ? 9.929 13.234 14.157 1.00 75.25 83 PHE A CA 1
ATOM 659 C C . PHE A 1 83 ? 11.330 13.767 14.496 1.00 75.25 83 PHE A C 1
ATOM 661 O O . PHE A 1 83 ? 11.735 13.657 15.652 1.00 75.25 83 PHE A O 1
ATOM 668 N N . SER A 1 84 ? 12.072 14.336 13.534 1.00 69.69 84 SER A N 1
ATOM 669 C CA . SER A 1 84 ? 13.346 15.059 13.745 1.00 69.69 84 SER A CA 1
ATOM 670 C C . SER A 1 84 ? 14.341 14.406 14.734 1.00 69.69 84 SER A C 1
ATOM 672 O O . SER A 1 84 ? 15.077 15.098 15.430 1.00 69.69 84 SER A O 1
ATOM 674 N N . GLY A 1 85 ? 14.370 13.069 14.824 1.00 67.81 85 GLY A N 1
ATOM 675 C CA . GLY A 1 85 ? 15.275 12.317 15.709 1.00 67.81 85 GLY A CA 1
ATOM 676 C C . GLY A 1 85 ? 14.824 12.130 17.168 1.00 67.81 85 GLY A C 1
ATOM 677 O O . GLY A 1 85 ? 15.561 11.533 17.943 1.00 67.81 85 GLY A O 1
ATOM 678 N N . LEU A 1 86 ? 13.622 12.571 17.552 1.00 71.62 86 LEU A N 1
ATOM 679 C CA . LEU A 1 86 ? 13.097 12.475 18.929 1.00 71.62 86 LEU A CA 1
ATOM 680 C C . LEU A 1 86 ? 12.367 11.152 19.235 1.00 71.62 86 LEU A C 1
ATOM 682 O O . LEU A 1 86 ? 11.778 10.978 20.301 1.00 71.62 86 LEU A O 1
ATOM 686 N N . SER A 1 87 ? 12.360 10.215 18.292 1.00 76.25 87 SER A N 1
ATOM 687 C CA . SER A 1 87 ? 11.609 8.964 18.388 1.00 76.25 87 SER A CA 1
ATOM 688 C C . SER A 1 87 ? 12.425 7.843 19.036 1.00 76.25 87 SER A C 1
ATOM 690 O O . SER A 1 87 ? 13.503 7.498 18.553 1.00 76.25 87 SER A O 1
ATOM 692 N N . THR A 1 88 ? 11.880 7.213 20.078 1.00 87.75 88 THR A N 1
ATOM 693 C CA . THR A 1 88 ? 12.438 5.983 20.667 1.00 87.75 88 THR A CA 1
ATOM 694 C C . THR A 1 88 ? 12.183 4.775 19.762 1.00 87.75 88 THR A C 1
ATOM 696 O O . THR A 1 88 ? 11.205 4.756 19.012 1.00 87.75 88 THR A O 1
ATOM 699 N N . GLU A 1 89 ? 13.010 3.726 19.853 1.00 87.75 89 GLU A N 1
ATOM 700 C CA . GLU A 1 89 ? 12.807 2.489 19.073 1.00 87.75 89 GLU A CA 1
ATOM 701 C C . GLU A 1 89 ? 11.399 1.908 19.289 1.00 87.75 89 GLU A C 1
ATOM 703 O O . GLU A 1 89 ? 10.714 1.525 18.339 1.00 87.75 89 GLU A O 1
ATOM 708 N N . LYS A 1 90 ? 10.936 1.912 20.546 1.00 89.75 90 LYS A N 1
ATOM 709 C CA . LYS A 1 90 ? 9.588 1.475 20.913 1.00 89.75 90 LYS A CA 1
ATOM 710 C C . LYS A 1 90 ? 8.511 2.305 20.206 1.00 89.75 90 LYS A C 1
ATOM 712 O O . LYS A 1 90 ? 7.615 1.724 19.603 1.00 89.75 90 LYS A O 1
ATOM 717 N N . GLY A 1 91 ? 8.629 3.634 20.216 1.00 88.06 91 GLY A N 1
ATOM 718 C CA . GLY A 1 91 ? 7.662 4.518 19.560 1.00 88.06 91 GLY A CA 1
ATOM 719 C C . GLY A 1 91 ? 7.607 4.315 18.045 1.00 88.06 91 GLY A C 1
ATOM 720 O O . GLY A 1 91 ? 6.523 4.247 17.470 1.00 88.06 91 GLY A O 1
ATOM 721 N N . ILE A 1 92 ? 8.761 4.128 17.394 1.00 88.00 92 ILE A N 1
ATOM 722 C CA . ILE A 1 92 ? 8.822 3.823 15.954 1.00 88.00 92 ILE A CA 1
ATOM 723 C C . ILE A 1 92 ? 8.136 2.487 15.660 1.00 88.00 92 ILE A C 1
ATOM 725 O O . ILE A 1 92 ? 7.395 2.377 14.682 1.00 88.00 92 ILE A O 1
ATOM 729 N N . ARG A 1 93 ? 8.365 1.471 16.498 1.00 89.75 93 ARG A N 1
ATOM 730 C CA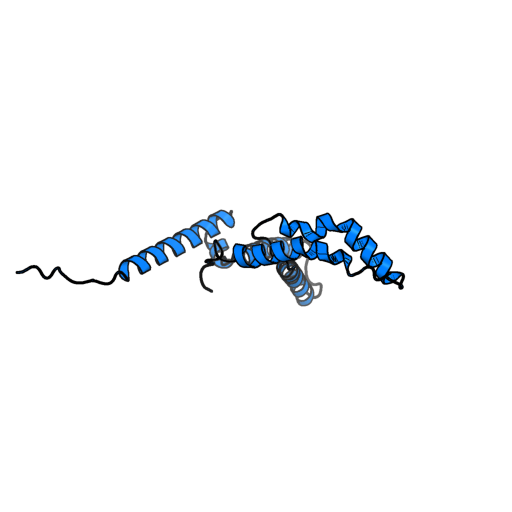 . ARG A 1 93 ? 7.766 0.142 16.345 1.00 89.75 93 ARG A CA 1
ATOM 731 C C . ARG A 1 93 ? 6.244 0.192 16.473 1.00 89.75 93 ARG A C 1
ATOM 733 O O . ARG A 1 93 ? 5.553 -0.314 15.593 1.00 89.75 93 ARG A O 1
ATOM 740 N N . GLU A 1 94 ? 5.730 0.832 17.518 1.00 91.50 94 GLU A N 1
ATOM 741 C CA . GLU A 1 94 ? 4.287 0.990 17.748 1.00 91.50 94 GLU A CA 1
ATOM 742 C C . GLU A 1 94 ? 3.624 1.798 16.626 1.00 91.50 94 GLU A C 1
ATOM 744 O O . GLU A 1 94 ? 2.595 1.390 16.084 1.00 91.50 94 GLU A O 1
ATOM 749 N N . TYR A 1 95 ? 4.260 2.891 16.195 1.00 89.06 95 TYR A N 1
ATOM 750 C CA . TYR A 1 95 ? 3.761 3.683 15.077 1.00 89.06 95 TYR A CA 1
ATOM 751 C C . TYR A 1 95 ? 3.770 2.896 13.764 1.00 89.06 95 TYR A C 1
ATOM 753 O O . TYR A 1 95 ? 2.823 2.985 12.991 1.00 89.06 95 TYR A O 1
ATOM 761 N N . SER A 1 96 ? 4.804 2.093 1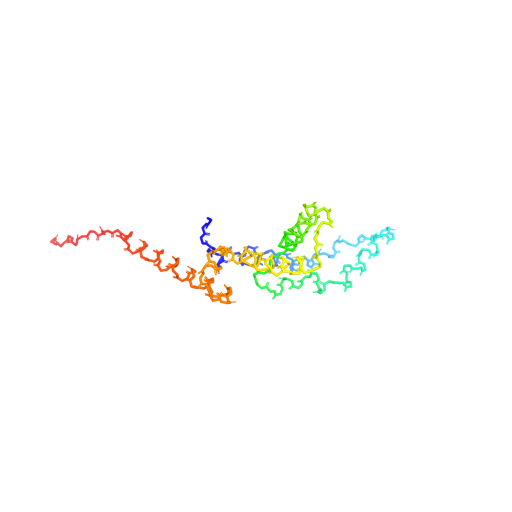3.507 1.00 89.25 96 SER A N 1
ATOM 762 C CA . SER A 1 96 ? 4.887 1.272 12.291 1.00 89.25 96 SER A CA 1
ATOM 763 C C . SER A 1 96 ? 3.753 0.248 12.213 1.00 89.25 96 SER A C 1
ATOM 765 O O . SER A 1 96 ? 3.241 -0.008 11.125 1.00 89.25 96 SER A O 1
ATOM 767 N N . ILE A 1 97 ? 3.325 -0.300 13.357 1.00 92.44 97 ILE A N 1
ATOM 768 C CA . ILE A 1 97 ? 2.159 -1.191 13.443 1.00 92.44 97 ILE A CA 1
ATOM 769 C C . ILE A 1 97 ? 0.872 -0.418 13.131 1.00 92.44 97 ILE A C 1
ATOM 771 O O . ILE A 1 97 ? 0.076 -0.850 12.304 1.00 92.44 97 ILE A O 1
ATOM 775 N N . LEU A 1 98 ? 0.668 0.750 13.747 1.00 92.38 98 LEU A N 1
ATOM 776 C CA . LEU A 1 98 ? -0.512 1.577 13.469 1.00 92.38 98 LEU A CA 1
ATOM 777 C C . LEU A 1 98 ? -0.567 2.027 12.005 1.00 92.38 98 LEU A C 1
ATOM 779 O O . LEU A 1 98 ? -1.631 2.022 11.384 1.00 92.38 98 LEU A O 1
ATOM 783 N N . LEU A 1 99 ? 0.585 2.386 11.442 1.00 91.00 99 LEU A N 1
ATOM 784 C CA . LEU A 1 99 ? 0.694 2.830 10.065 1.00 91.00 99 LEU A CA 1
ATOM 785 C C . LEU A 1 99 ? 0.401 1.697 9.082 1.00 91.00 99 LEU A C 1
ATOM 787 O O . LEU A 1 99 ? -0.314 1.927 8.113 1.00 91.00 99 LEU A O 1
ATOM 791 N N . SER A 1 100 ? 0.893 0.479 9.327 1.00 91.56 100 SER A N 1
ATOM 792 C CA . SER A 1 100 ? 0.605 -0.659 8.446 1.00 91.56 100 SER A CA 1
ATOM 793 C C . SER A 1 100 ? -0.890 -0.987 8.413 1.00 91.56 100 SER A C 1
ATOM 795 O O . SER A 1 100 ? -1.439 -1.225 7.335 1.00 91.56 100 SER A O 1
ATOM 797 N N . ILE A 1 101 ? -1.574 -0.908 9.560 1.00 93.12 101 ILE A N 1
ATOM 798 C CA . ILE A 1 101 ? -3.032 -1.062 9.648 1.00 93.12 101 ILE A CA 1
ATOM 799 C C . ILE A 1 101 ? -3.726 0.058 8.864 1.00 93.12 101 ILE A C 1
ATOM 801 O O . ILE A 1 101 ? -4.583 -0.217 8.027 1.00 93.12 101 ILE A O 1
ATOM 805 N N . CYS A 1 102 ? -3.327 1.314 9.076 1.00 91.75 102 CYS A N 1
ATOM 806 C CA . CYS A 1 102 ? -3.901 2.472 8.391 1.00 91.75 102 CYS A CA 1
ATOM 807 C C . CYS A 1 102 ? -3.748 2.389 6.863 1.00 91.75 102 CYS A C 1
ATOM 809 O O . CYS A 1 102 ? -4.725 2.571 6.136 1.00 91.75 102 CYS A O 1
ATOM 811 N N . GLU A 1 103 ? -2.554 2.062 6.364 1.00 90.38 103 GLU A N 1
ATOM 812 C CA . GLU A 1 103 ? -2.310 1.886 4.929 1.00 90.38 103 GLU A CA 1
ATOM 813 C C . GLU A 1 103 ? -3.089 0.690 4.363 1.00 90.38 103 GLU A C 1
ATOM 815 O O . GLU A 1 103 ? -3.642 0.785 3.269 1.00 90.38 103 GLU A O 1
ATOM 820 N N . THR A 1 104 ? -3.236 -0.401 5.121 1.00 90.81 104 THR A N 1
ATOM 821 C CA . THR A 1 104 ? -4.076 -1.540 4.712 1.00 90.81 104 THR A CA 1
ATOM 822 C C . THR A 1 104 ? -5.546 -1.136 4.598 1.00 90.81 104 THR A C 1
ATOM 824 O O . THR A 1 104 ? -6.195 -1.461 3.602 1.00 90.81 104 THR A O 1
ATOM 827 N N . CYS A 1 105 ? -6.064 -0.371 5.563 1.00 91.19 105 CYS A N 1
ATOM 828 C CA . CYS A 1 105 ? -7.420 0.174 5.512 1.00 91.19 105 CYS A CA 1
ATOM 829 C C . CYS A 1 105 ? -7.623 1.074 4.284 1.00 91.19 105 CYS A C 1
ATOM 831 O O . CYS A 1 105 ? -8.618 0.925 3.575 1.00 91.19 105 CYS A O 1
ATOM 833 N N . LYS A 1 106 ? -6.656 1.948 3.970 1.00 87.94 106 LYS A N 1
ATOM 834 C CA . LYS A 1 106 ? -6.694 2.798 2.767 1.00 87.94 106 LYS A CA 1
ATOM 835 C C . LYS A 1 106 ? -6.692 1.977 1.479 1.00 87.94 106 LYS A C 1
ATOM 837 O O . LYS A 1 106 ? -7.514 2.240 0.605 1.00 87.94 106 LYS A O 1
ATOM 842 N N . CYS A 1 107 ? -5.823 0.969 1.375 1.00 84.75 107 CYS A N 1
ATOM 843 C CA . CYS A 1 107 ? -5.770 0.062 0.225 1.00 84.75 107 CYS A CA 1
ATOM 844 C C . CYS A 1 107 ? -7.097 -0.680 0.009 1.00 84.75 107 CYS A C 1
ATOM 846 O O . CYS A 1 107 ? -7.501 -0.888 -1.133 1.00 84.75 107 CYS A O 1
ATOM 848 N N . LYS A 1 108 ? -7.792 -1.037 1.095 1.00 86.75 108 LYS A N 1
ATOM 849 C CA . LYS A 1 108 ? -9.104 -1.702 1.069 1.00 86.75 108 LYS A CA 1
ATOM 850 C C . LYS A 1 1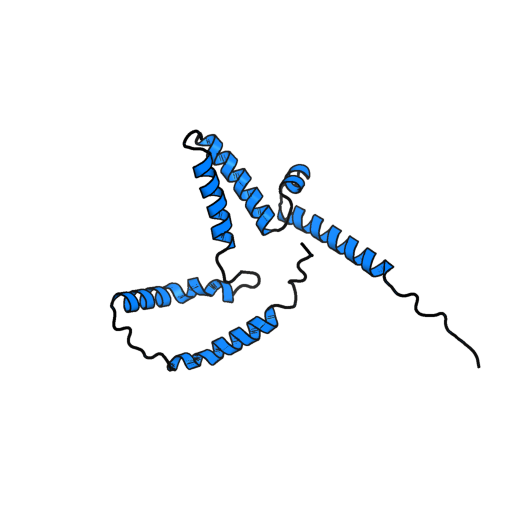08 ? -10.289 -0.730 1.024 1.00 86.75 108 LYS A C 1
ATOM 852 O O . LYS A 1 108 ? -11.433 -1.163 0.996 1.00 86.75 108 LYS A O 1
ATOM 857 N N . GLY A 1 109 ? -10.050 0.582 1.011 1.00 87.19 109 GLY A N 1
ATOM 858 C CA . GLY A 1 109 ? -11.110 1.591 0.951 1.00 87.19 109 GLY A CA 1
ATOM 859 C C . GLY A 1 109 ? -12.016 1.641 2.187 1.00 87.19 109 GLY A C 1
ATOM 860 O O . GLY A 1 109 ? -13.161 2.077 2.077 1.00 87.19 109 GLY A O 1
ATOM 861 N N . VAL A 1 110 ? -11.528 1.206 3.351 1.00 91.69 110 VAL A N 1
ATOM 862 C CA . VAL A 1 110 ? -12.255 1.268 4.628 1.00 91.69 110 VAL A CA 1
ATOM 863 C C . VAL A 1 110 ? -11.704 2.378 5.522 1.00 91.69 110 VAL A C 1
ATOM 865 O O . VAL A 1 110 ? -10.518 2.709 5.482 1.00 91.69 110 VAL A O 1
ATOM 868 N N . SER A 1 111 ? -12.568 2.974 6.347 1.00 92.25 111 SER A N 1
ATOM 869 C CA . SER A 1 111 ? -12.147 4.004 7.300 1.00 92.25 111 SER A CA 1
ATOM 870 C C . SER A 1 111 ? -11.351 3.383 8.446 1.00 92.25 111 SER A C 1
ATOM 872 O O . SER A 1 111 ? -11.849 2.518 9.165 1.00 92.25 111 SER A O 1
ATOM 874 N N . PHE A 1 112 ? -10.125 3.867 8.648 1.00 93.12 112 PHE A N 1
ATOM 875 C CA . PHE A 1 112 ? -9.253 3.429 9.739 1.00 93.12 112 PHE A CA 1
ATOM 876 C C . PHE A 1 112 ? -9.888 3.639 11.121 1.00 93.12 112 PHE A C 1
ATOM 878 O O . PHE A 1 112 ? -9.846 2.739 11.954 1.00 93.12 112 PHE A O 1
ATOM 885 N N . LEU A 1 113 ? -10.513 4.797 11.361 1.00 93.19 113 LEU A N 1
ATOM 886 C CA . LEU A 1 113 ? -11.129 5.090 12.660 1.00 93.19 113 LEU A CA 1
ATOM 887 C C . LEU A 1 113 ? -12.358 4.221 12.925 1.00 93.19 113 LEU A C 1
ATOM 889 O O . LEU A 1 113 ? -12.533 3.755 14.045 1.00 93.19 113 LEU A O 1
ATOM 893 N N . GLU A 1 114 ? -13.180 3.968 11.905 1.00 92.62 114 GLU A N 1
ATOM 894 C CA . GLU A 1 114 ? -14.335 3.079 12.064 1.00 92.62 114 GLU A CA 1
ATOM 895 C C . GLU A 1 114 ? -13.894 1.637 12.333 1.00 92.62 114 GLU A C 1
ATOM 897 O O . GLU A 1 114 ? -14.505 0.962 13.156 1.00 92.62 114 GLU A O 1
ATOM 902 N N . PHE A 1 115 ? -12.817 1.179 11.683 1.00 93.88 115 PHE A N 1
ATOM 903 C CA . PHE A 1 115 ? -12.227 -0.131 11.956 1.00 93.88 115 PHE A CA 1
ATOM 904 C C . PHE A 1 115 ? -11.776 -0.232 13.418 1.00 93.88 115 PHE A C 1
ATOM 906 O O . PHE A 1 115 ? -12.190 -1.151 14.121 1.00 93.88 115 PHE A O 1
ATOM 913 N N . LEU A 1 116 ? -11.023 0.753 13.918 1.00 93.56 116 LEU A N 1
ATOM 914 C CA . LEU A 1 116 ? -10.586 0.764 15.318 1.00 93.56 116 LEU A CA 1
ATOM 915 C C . LEU A 1 116 ? -11.756 0.816 16.312 1.00 93.56 116 LEU A C 1
ATOM 917 O O . LEU A 1 116 ? -11.701 0.166 17.352 1.00 93.56 116 LEU A O 1
ATOM 921 N N . GLN A 1 117 ? -12.814 1.569 16.002 1.00 93.88 117 GLN A N 1
ATOM 922 C CA . GLN A 1 117 ? -14.006 1.663 16.852 1.00 93.88 117 GLN A CA 1
ATOM 923 C C . GLN A 1 117 ? -14.856 0.390 16.837 1.00 93.88 117 GLN A C 1
ATOM 925 O O . GLN A 1 117 ? -15.561 0.123 17.806 1.00 93.88 117 GLN A O 1
ATOM 930 N N . SER A 1 118 ? -14.799 -0.393 15.758 1.00 91.81 118 SER A N 1
ATOM 931 C CA . SER A 1 118 ? -15.588 -1.621 15.628 1.00 91.81 118 SER A CA 1
ATOM 932 C C . SER A 1 118 ? -15.159 -2.729 16.595 1.00 91.81 118 SER A C 1
ATOM 934 O O . SER A 1 118 ? -15.950 -3.626 16.872 1.00 91.81 118 SER A O 1
ATOM 936 N N . GLY A 1 119 ? -13.918 -2.685 17.097 1.00 90.94 119 GLY A N 1
ATOM 937 C CA . GLY A 1 119 ? -13.327 -3.759 17.901 1.00 90.94 119 GLY A CA 1
ATOM 938 C C . GLY A 1 119 ? -12.991 -5.028 17.105 1.00 90.94 119 GLY A C 1
ATOM 939 O O . GLY A 1 119 ? -12.479 -5.987 17.684 1.00 90.94 119 GLY A O 1
ATOM 940 N N . GLU A 1 120 ? -13.252 -5.036 15.796 1.00 91.69 120 GLU A N 1
ATOM 941 C CA . GLU A 1 120 ? -12.923 -6.141 14.904 1.00 91.69 120 GLU A CA 1
ATOM 942 C C .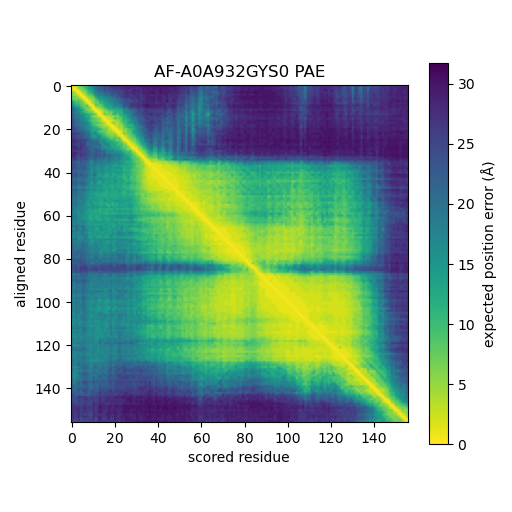 GLU A 1 120 ? -11.403 -6.278 14.757 1.00 91.69 120 GLU A C 1
ATOM 944 O O . GLU A 1 120 ? -10.663 -5.291 14.722 1.00 91.69 120 GLU A O 1
ATOM 949 N N . ARG A 1 121 ? -10.919 -7.519 14.684 1.00 91.38 121 ARG A N 1
ATOM 950 C CA . ARG A 1 121 ? -9.478 -7.804 14.577 1.00 91.38 121 ARG A CA 1
ATOM 951 C C . ARG A 1 121 ? -9.047 -8.068 13.143 1.00 91.38 121 ARG A C 1
ATOM 953 O O . ARG A 1 121 ? -7.859 -7.965 12.842 1.00 91.38 121 ARG A O 1
ATOM 960 N N . ASP A 1 122 ? -10.003 -8.389 12.279 1.00 92.50 122 ASP A N 1
ATOM 961 C CA . ASP A 1 122 ? -9.778 -8.699 10.878 1.00 92.50 122 ASP A CA 1
ATOM 962 C C . ASP A 1 122 ? -10.345 -7.595 9.967 1.00 92.50 122 ASP A C 1
ATOM 964 O O . ASP A 1 122 ? -11.545 -7.315 9.925 1.00 92.50 122 ASP A O 1
ATOM 968 N N . ILE A 1 123 ? -9.447 -6.952 9.217 1.00 91.62 123 ILE A N 1
ATOM 969 C CA . ILE A 1 123 ? -9.793 -5.862 8.299 1.00 91.62 123 ILE A CA 1
ATOM 970 C C . ILE A 1 123 ? -10.629 -6.383 7.119 1.00 91.62 123 ILE A C 1
ATOM 972 O O . ILE A 1 123 ? -11.487 -5.652 6.628 1.00 91.62 123 ILE A O 1
ATOM 976 N N . ASP A 1 124 ? -10.395 -7.614 6.650 1.00 90.94 124 ASP A N 1
ATOM 977 C CA . ASP A 1 124 ? -11.170 -8.222 5.560 1.00 90.94 124 ASP A CA 1
ATOM 978 C C . ASP A 1 124 ? -12.608 -8.482 5.996 1.00 90.94 124 ASP A C 1
ATOM 980 O O . ASP A 1 124 ? -13.548 -8.088 5.305 1.00 90.94 124 ASP A O 1
ATOM 984 N N . VAL A 1 125 ? -12.786 -9.049 7.190 1.00 90.88 125 VAL A N 1
ATOM 985 C CA . VAL A 1 125 ? -14.112 -9.267 7.781 1.00 90.88 125 VAL A CA 1
ATOM 986 C C . VAL A 1 125 ? -14.855 -7.937 7.930 1.00 90.88 125 VAL A C 1
ATOM 988 O O . VAL A 1 125 ? -16.003 -7.808 7.496 1.00 90.88 125 VAL A O 1
ATOM 991 N N . PHE A 1 126 ? -14.188 -6.908 8.462 1.00 91.12 126 PHE A N 1
ATOM 992 C CA . PHE A 1 126 ? -14.765 -5.568 8.586 1.00 91.12 126 PHE A CA 1
ATOM 993 C C . PHE A 1 126 ? -15.157 -4.954 7.228 1.00 91.12 126 PHE A C 1
ATOM 995 O O . PHE A 1 126 ? -16.240 -4.371 7.093 1.00 91.12 126 PHE A O 1
ATOM 1002 N N . ALA A 1 127 ? -14.303 -5.097 6.209 1.00 88.50 127 ALA A N 1
ATOM 1003 C CA . ALA A 1 127 ? -14.561 -4.594 4.862 1.00 88.50 127 ALA A CA 1
ATOM 1004 C C . ALA A 1 127 ? -15.780 -5.275 4.222 1.00 88.50 127 ALA A C 1
ATOM 1006 O O . ALA A 1 127 ? -16.666 -4.588 3.703 1.00 88.50 127 ALA A O 1
ATOM 1007 N N . GLU A 1 128 ? -15.887 -6.600 4.340 1.00 88.25 128 GLU A N 1
ATOM 1008 C CA . GLU A 1 128 ? -17.033 -7.363 3.841 1.00 88.25 128 GLU A CA 1
ATOM 1009 C C . GLU A 1 128 ? -18.345 -6.949 4.520 1.00 88.25 128 GLU A C 1
ATOM 1011 O O . GLU A 1 128 ? -19.365 -6.765 3.845 1.00 88.25 128 GLU A O 1
ATOM 1016 N N . PHE A 1 129 ? -18.341 -6.706 5.836 1.00 83.06 129 PHE A N 1
ATOM 1017 C CA . PHE A 1 129 ? -19.522 -6.198 6.544 1.00 83.06 129 PHE A CA 1
ATOM 1018 C C . PHE A 1 129 ? -19.971 -4.824 6.035 1.00 83.06 129 PHE A C 1
ATOM 1020 O O . PHE A 1 129 ? -21.176 -4.600 5.837 1.00 83.06 129 PHE A O 1
ATOM 1027 N N . LYS A 1 130 ? -19.024 -3.906 5.802 1.00 80.00 130 LYS A N 1
ATOM 1028 C CA . LYS A 1 130 ? -19.298 -2.562 5.269 1.00 80.00 130 LYS A CA 1
ATOM 1029 C C . LYS A 1 130 ? -19.837 -2.624 3.841 1.00 80.00 130 LYS A C 1
ATOM 1031 O O . LYS A 1 130 ? -20.857 -1.996 3.545 1.00 80.00 130 LYS A O 1
ATOM 1036 N N . TRP A 1 131 ? -19.218 -3.414 2.967 1.00 75.19 131 TRP A N 1
ATOM 1037 C CA . TRP A 1 131 ? -19.676 -3.584 1.586 1.00 75.19 131 TRP A CA 1
ATOM 1038 C C . TRP A 1 131 ? -20.998 -4.350 1.493 1.00 75.19 131 TRP A C 1
ATOM 1040 O O . TRP A 1 131 ? -21.824 -4.055 0.631 1.00 75.19 131 TRP A O 1
ATOM 1050 N N . GLY A 1 132 ? -21.254 -5.296 2.395 1.00 73.94 132 GLY A N 1
ATOM 1051 C CA . GLY A 1 132 ? -22.542 -5.979 2.512 1.00 73.94 132 GLY A CA 1
ATOM 1052 C C . GLY A 1 132 ? -23.688 -5.028 2.870 1.00 73.94 132 GLY A C 1
ATOM 1053 O O . GLY A 1 132 ? -24.765 -5.119 2.278 1.00 73.94 132 GLY A O 1
ATOM 1054 N N . HIS A 1 133 ? -23.459 -4.082 3.788 1.00 68.12 133 HIS A N 1
ATOM 1055 C CA . HIS A 1 133 ? -24.446 -3.049 4.127 1.00 68.12 133 HIS A CA 1
ATOM 1056 C C . HIS A 1 133 ? -24.657 -2.049 2.992 1.00 68.12 133 HIS A C 1
ATOM 1058 O O . HIS A 1 133 ? -25.805 -1.753 2.668 1.00 68.12 133 HIS A O 1
ATOM 1064 N N . ALA A 1 134 ? -23.584 -1.580 2.349 1.00 66.00 134 ALA A N 1
ATOM 1065 C CA . ALA A 1 134 ? -23.686 -0.674 1.206 1.00 66.00 134 ALA A CA 1
ATOM 1066 C C . ALA A 1 134 ? -24.486 -1.303 0.051 1.00 66.00 134 ALA A C 1
ATOM 1068 O O . ALA A 1 134 ? -25.397 -0.671 -0.474 1.00 66.00 134 ALA A O 1
ATOM 1069 N N . ARG A 1 135 ? -24.227 -2.580 -0.276 1.00 60.06 135 ARG A N 1
ATOM 1070 C CA . ARG A 1 135 ? -24.985 -3.328 -1.297 1.00 60.06 135 ARG A CA 1
ATOM 1071 C C . ARG A 1 135 ? -26.457 -3.512 -0.929 1.00 60.06 135 ARG A C 1
ATOM 1073 O O . ARG A 1 135 ? -27.319 -3.392 -1.794 1.00 60.06 135 ARG A O 1
ATOM 1080 N N . ARG A 1 136 ? -26.767 -3.797 0.342 1.00 59.97 136 ARG A N 1
ATOM 1081 C CA . ARG A 1 136 ? -28.161 -3.903 0.810 1.00 59.97 136 ARG A CA 1
ATOM 1082 C C . ARG A 1 136 ? -28.892 -2.564 0.747 1.00 59.97 136 ARG A C 1
ATOM 1084 O O . ARG A 1 136 ? -30.039 -2.549 0.316 1.00 59.97 136 ARG A O 1
ATOM 1091 N N . ALA A 1 137 ? -28.227 -1.473 1.123 1.00 60.84 137 ALA A N 1
ATOM 1092 C CA . ALA A 1 137 ? -28.779 -0.126 1.034 1.00 60.84 137 ALA A CA 1
ATOM 1093 C C . ALA A 1 137 ? -29.072 0.267 -0.425 1.00 60.84 137 ALA A C 1
ATOM 1095 O O . ALA A 1 137 ? -30.178 0.716 -0.725 1.00 60.84 137 ALA A O 1
ATOM 1096 N N . ASP A 1 138 ? -28.135 0.006 -1.338 1.00 58.84 138 ASP A N 1
ATOM 1097 C CA . ASP A 1 138 ? -28.288 0.260 -2.777 1.00 58.84 138 ASP A CA 1
ATOM 1098 C C . ASP A 1 138 ? -29.430 -0.578 -3.388 1.00 58.84 138 ASP A C 1
ATOM 1100 O O . ASP A 1 138 ? -30.300 -0.065 -4.089 1.00 58.84 138 ASP A O 1
ATOM 1104 N N . ALA A 1 139 ? -29.545 -1.855 -3.001 1.00 60.56 139 ALA A N 1
ATOM 1105 C CA . ALA A 1 139 ? -30.649 -2.717 -3.427 1.00 60.56 139 ALA A CA 1
ATOM 1106 C C . ALA A 1 139 ? -32.030 -2.268 -2.904 1.00 60.56 139 ALA A C 1
ATOM 1108 O O . ALA A 1 139 ? -33.041 -2.459 -3.586 1.00 60.56 139 ALA A O 1
ATOM 1109 N N . SER A 1 140 ? -32.108 -1.679 -1.706 1.00 57.91 140 SER A N 1
ATOM 1110 C CA . SER A 1 140 ? -33.354 -1.093 -1.194 1.00 57.91 140 SER A CA 1
ATOM 1111 C C . SER A 1 140 ? -33.713 0.234 -1.869 1.00 57.91 140 SER A C 1
ATOM 1113 O O . SER A 1 140 ? -34.895 0.467 -2.117 1.00 57.91 140 SER A O 1
ATOM 1115 N N . VAL A 1 141 ? -32.724 1.052 -2.248 1.00 57.28 141 VAL A N 1
ATOM 1116 C CA . VAL A 1 141 ? -32.941 2.275 -3.043 1.00 57.28 141 VAL A CA 1
ATOM 1117 C C . VAL A 1 141 ? -33.434 1.913 -4.449 1.00 57.28 141 VAL A C 1
ATOM 1119 O O . VAL A 1 141 ? -34.471 2.409 -4.882 1.00 57.28 141 VAL A O 1
ATOM 1122 N N . ALA A 1 142 ? -32.805 0.938 -5.110 1.00 57.31 142 ALA A N 1
ATOM 1123 C CA . ALA A 1 142 ? -33.243 0.438 -6.417 1.00 57.31 142 ALA A CA 1
ATOM 1124 C C . ALA A 1 142 ? -34.654 -0.194 -6.404 1.00 57.31 142 ALA A C 1
ATOM 1126 O O . ALA A 1 142 ? -35.321 -0.267 -7.435 1.00 57.31 142 ALA A O 1
ATOM 1127 N N . ARG A 1 143 ? -35.141 -0.664 -5.245 1.00 53.59 143 ARG A N 1
ATOM 1128 C CA . ARG A 1 143 ? -36.511 -1.186 -5.088 1.00 53.59 143 ARG A CA 1
ATOM 1129 C C . ARG A 1 143 ? -37.563 -0.074 -4.989 1.00 53.59 143 ARG A C 1
ATOM 1131 O O . ARG A 1 143 ? -38.688 -0.305 -5.428 1.00 53.59 143 ARG A O 1
ATOM 1138 N N . LEU A 1 144 ? -37.214 1.084 -4.425 1.00 53.31 144 LEU A N 1
ATOM 1139 C CA . LEU A 1 144 ? -38.104 2.248 -4.301 1.00 53.31 144 LEU A CA 1
ATOM 1140 C C . LEU A 1 144 ? -38.223 3.043 -5.611 1.00 53.31 144 LEU A C 1
ATOM 1142 O O . LEU A 1 144 ? -39.255 3.654 -5.854 1.00 53.31 144 LEU A O 1
ATOM 1146 N N . GLU A 1 145 ? -37.223 2.953 -6.486 1.00 50.28 145 GLU A N 1
ATOM 1147 C CA . GLU A 1 145 ? -37.203 3.573 -7.822 1.00 50.28 145 GLU A CA 1
ATOM 1148 C C . GLU A 1 145 ? -37.934 2.741 -8.903 1.00 50.28 145 GLU A C 1
ATOM 1150 O O . GLU A 1 145 ? -37.811 3.020 -10.096 1.00 50.28 145 GLU A O 1
ATOM 1155 N N . ARG A 1 146 ? -38.710 1.701 -8.543 1.00 48.19 146 ARG A N 1
ATOM 1156 C CA . ARG A 1 146 ? -39.544 1.000 -9.539 1.00 48.19 146 ARG A CA 1
ATOM 1157 C C . ARG A 1 146 ? -40.660 1.940 -10.015 1.00 48.19 146 ARG A C 1
ATOM 1159 O O . ARG A 1 146 ? -41.507 2.303 -9.198 1.00 48.19 146 ARG A O 1
ATOM 1166 N N . PRO A 1 147 ? -40.733 2.292 -11.312 1.00 47.84 147 PRO A N 1
ATOM 1167 C CA . PRO A 1 147 ? -41.813 3.129 -11.805 1.00 47.84 147 PRO A CA 1
ATOM 1168 C C . PRO A 1 147 ? -43.145 2.386 -11.655 1.00 47.84 147 PRO A C 1
ATOM 1170 O O . PRO A 1 147 ? -43.264 1.219 -12.036 1.00 47.84 147 PRO A O 1
ATOM 1173 N N . LEU A 1 148 ? -44.152 3.072 -11.107 1.00 55.16 148 LEU A N 1
ATOM 1174 C CA . LEU A 1 148 ? -45.553 2.653 -11.142 1.00 55.16 148 LEU A CA 1
ATOM 1175 C C . LEU A 1 148 ? -46.028 2.688 -12.603 1.00 55.16 148 LEU A C 1
ATOM 1177 O O . LEU A 1 148 ? -46.674 3.642 -13.033 1.00 55.16 148 LEU A O 1
ATOM 1181 N N . THR A 1 149 ? -45.682 1.686 -13.410 1.00 50.69 149 THR A N 1
ATOM 1182 C CA . THR A 1 149 ? -46.261 1.560 -14.747 1.00 50.69 149 THR A CA 1
ATOM 1183 C C . THR A 1 149 ? -47.671 0.994 -14.636 1.00 50.69 149 THR A C 1
ATOM 1185 O O . THR A 1 149 ? -47.891 -0.202 -14.481 1.00 50.69 149 THR A O 1
ATOM 1188 N N . ALA A 1 150 ? -48.607 1.940 -14.693 1.00 47.44 150 ALA A N 1
ATOM 1189 C CA . ALA A 1 150 ? -49.904 1.878 -15.352 1.00 47.44 150 ALA A CA 1
ATOM 1190 C C . ALA A 1 150 ? -50.744 0.611 -15.130 1.00 47.44 150 ALA A C 1
ATOM 1192 O O . ALA A 1 150 ? -50.599 -0.421 -15.784 1.00 47.44 150 ALA A O 1
ATOM 1193 N N . THR A 1 151 ? -51.733 0.789 -14.260 1.00 46.06 151 THR A N 1
ATOM 1194 C CA . THR A 1 151 ? -53.002 0.071 -14.212 1.00 46.06 151 THR A CA 1
ATOM 1195 C C . THR A 1 151 ? -53.490 -0.311 -15.612 1.00 46.06 151 THR A C 1
ATOM 1197 O O . THR A 1 151 ? -53.619 0.532 -16.500 1.00 46.06 151 THR A O 1
ATOM 1200 N N . ALA A 1 152 ? -53.779 -1.599 -15.782 1.00 52.62 152 ALA A N 1
ATOM 1201 C CA . ALA A 1 152 ? -54.373 -2.179 -16.973 1.00 52.62 152 ALA A CA 1
ATOM 1202 C C . ALA A 1 152 ? -55.637 -1.416 -17.405 1.00 52.62 152 ALA A C 1
ATOM 1204 O O . ALA A 1 152 ? -56.648 -1.428 -16.701 1.00 52.62 152 ALA A O 1
ATOM 1205 N N . CYS A 1 153 ? -55.606 -0.812 -18.596 1.00 40.47 153 CYS A N 1
ATOM 1206 C CA . CYS A 1 153 ? -56.824 -0.413 -19.288 1.00 40.47 153 CYS A CA 1
ATOM 1207 C C . CYS A 1 153 ? -57.363 -1.644 -20.026 1.00 40.47 153 CYS A C 1
ATOM 1209 O O . CYS A 1 153 ? -56.898 -2.028 -21.097 1.00 40.47 153 CYS A O 1
ATOM 1211 N N . ARG A 1 154 ? -58.292 -2.323 -19.356 1.00 49.12 154 ARG A N 1
ATOM 1212 C CA . ARG A 1 154 ? -59.191 -3.336 -19.910 1.00 49.12 154 ARG A CA 1
ATOM 1213 C C . ARG A 1 154 ? -60.350 -2.608 -20.605 1.00 49.12 154 ARG A C 1
ATOM 1215 O O . ARG A 1 154 ? -60.751 -1.564 -20.103 1.00 49.12 154 ARG A O 1
ATOM 1222 N N . GLN A 1 155 ? -60.964 -3.265 -21.600 1.00 47.50 155 GLN A N 1
ATOM 1223 C CA . GLN A 1 155 ? -62.180 -2.895 -22.370 1.00 47.50 155 GLN A CA 1
ATOM 1224 C C . GLN A 1 155 ? -61.856 -2.162 -23.688 1.00 47.50 155 GLN A C 1
ATOM 1226 O O . GLN A 1 155 ? -61.099 -1.204 -23.668 1.00 47.50 155 GLN A O 1
ATOM 1231 N N . LYS A 1 156 ? -62.374 -2.539 -24.862 1.00 44.91 156 LYS A N 1
ATOM 1232 C CA . LYS A 1 156 ? -63.448 -3.460 -25.271 1.00 44.91 156 LYS A CA 1
ATOM 1233 C C . LYS A 1 156 ? -63.174 -3.910 -26.708 1.00 44.91 156 LYS A C 1
ATOM 1235 O O . LYS A 1 156 ? -62.562 -3.104 -27.440 1.00 44.91 156 LYS A O 1
#

Foldseek 3Di:
DDPPPVPPPPCVVVVVVVVVVVVVVVVVPPPPDPPDPVVVVVVVVCVVCVCVLCVVVVDPPDDNDPVLVVVLVVVVVVVCVVCVPVDDPVRNVVVNVLSVLCSVCVVLVHDSVVCVVVPDPDSVVVSCVVVVVVVVVVVVVVVVPDDPPDDDPDDD

Mean predicted aligned error: 15.56 Å

pLDDT: mean 72.42, std 19.09, range [35.44, 93.88]

Radius of gyration: 25.51 Å; Cα contacts (8 Å, |Δi|>4): 28; chains: 1; bounding box: 91×29×57 Å

Sequence (156 aa):
MRPLDAGCLKTTKWGLAVGLLARAQDLESCKQTFQTEIARKCKARLEKNRSRLFTFLDYDGVPWNNNNAEHAIKAIALLRRDFSGLSTEKGIREYSILLSICETCKCKGVSFLEFLQSGERDIDVFAEFKWGHARRADASVARLERPLTATACRQK